Protein AF-A0A920GP10-F1 (afdb_monomer_lite)

Sequence (73 aa):
MLDDGLLEEASRNFSTWDEKNPSSKAIGAKELMAFLNDDISMEQLKEEVVVATRQYAKRQRTWFRSKMKSWKK

Foldseek 3Di:
DVVPCPLVVLVVCLVVDDCPDPVCPDQLNVLSNCVVVVVDDPVVSVVRSVVSVVVVVVVVVVVCVVPVVVDDD

pLDDT: mean 90.33, std 6.34, range [64.19, 97.12]

Secondary structure (DSSP, 8-state):
-GGGTHHHHHHHHHTT--TTSSGGGSTTHHHHHHHHTTSS-HHHHHHHHHHHHHHHHHHHHHHHHHH-TT---

Radius of gyration: 15.25 Å; chains: 1; bounding box: 34×22×40 Å

Structure (mmCIF, N/CA/C/O backbone):
data_AF-A0A920GP10-F1
#
_entry.id   AF-A0A920GP10-F1
#
loop_
_atom_site.group_PDB
_atom_site.id
_atom_site.type_symbol
_atom_site.label_atom_id
_atom_site.label_alt_id
_atom_site.label_comp_id
_atom_site.label_asym_id
_atom_site.label_entity_id
_atom_site.label_seq_id
_atom_site.pdbx_PDB_ins_code
_atom_site.Cartn_x
_atom_site.Cartn_y
_atom_site.Cartn_z
_atom_site.occupancy
_atom_site.B_iso_or_equiv
_atom_site.auth_seq_id
_atom_site.auth_comp_id
_atom_site.auth_asym_id
_atom_site.auth_atom_id
_atom_site.pdbx_PDB_model_num
ATOM 1 N N . MET A 1 1 ? -11.787 -6.021 -7.476 1.00 70.88 1 MET A N 1
ATOM 2 C CA . MET A 1 1 ? -11.027 -6.173 -6.213 1.00 70.88 1 MET A CA 1
ATOM 3 C C . MET A 1 1 ? -11.734 -5.454 -5.076 1.00 70.88 1 MET A C 1
ATOM 5 O O . MET A 1 1 ? -12.193 -6.140 -4.185 1.00 70.88 1 MET A O 1
ATOM 9 N N . LEU A 1 2 ? -11.894 -4.121 -5.113 1.00 71.00 2 LEU A N 1
ATOM 10 C CA . LEU A 1 2 ? -12.676 -3.406 -4.086 1.00 71.00 2 LEU A CA 1
ATOM 11 C C . LEU A 1 2 ? -14.130 -3.893 -4.013 1.00 71.00 2 LEU A C 1
ATOM 13 O O . LEU A 1 2 ? -14.594 -4.223 -2.931 1.00 71.00 2 LEU A O 1
ATOM 17 N N . ASP A 1 3 ? -14.781 -4.049 -5.166 1.00 72.94 3 ASP A N 1
ATOM 18 C CA . ASP A 1 3 ? -16.168 -4.534 -5.253 1.00 72.94 3 ASP A CA 1
ATOM 19 C C . ASP A 1 3 ? -16.300 -6.067 -5.102 1.00 72.94 3 ASP A C 1
ATOM 21 O O . ASP A 1 3 ? -17.408 -6.591 -5.100 1.00 72.94 3 ASP A O 1
ATOM 25 N N . ASP A 1 4 ? -15.182 -6.794 -4.961 1.00 83.56 4 ASP A N 1
ATOM 26 C CA . ASP A 1 4 ? -15.148 -8.268 -4.893 1.00 83.56 4 ASP A CA 1
ATOM 27 C C . ASP A 1 4 ? -14.905 -8.793 -3.465 1.00 83.56 4 ASP A C 1
ATOM 29 O O . ASP A 1 4 ? -14.398 -9.900 -3.284 1.00 83.56 4 ASP A O 1
ATOM 33 N N . GLY A 1 5 ? -15.213 -8.002 -2.436 1.00 84.38 5 GLY A N 1
ATOM 34 C CA . GLY A 1 5 ? -15.101 -8.451 -1.046 1.00 84.38 5 GLY A CA 1
ATOM 35 C C . GLY A 1 5 ? -13.817 -8.041 -0.310 1.00 84.38 5 GLY A C 1
ATOM 36 O O . GLY A 1 5 ? -13.517 -8.593 0.752 1.00 84.38 5 GLY A O 1
ATOM 37 N N . LEU A 1 6 ? -13.013 -7.126 -0.872 1.00 86.12 6 LEU A N 1
ATOM 38 C CA . LEU A 1 6 ? -11.735 -6.709 -0.272 1.00 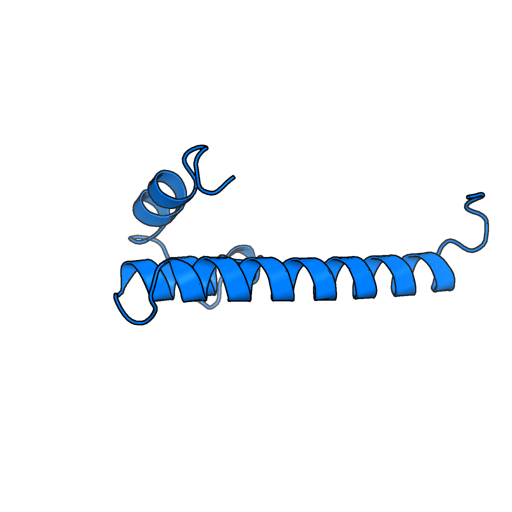86.12 6 LEU A CA 1
ATOM 39 C C . LEU A 1 6 ? -11.929 -6.015 1.080 1.00 86.12 6 LEU A C 1
ATOM 41 O O . LEU A 1 6 ? -11.141 -6.229 2.000 1.00 86.12 6 LEU A O 1
ATOM 45 N N . LEU A 1 7 ? -12.971 -5.190 1.205 1.00 88.00 7 LEU A N 1
ATOM 46 C CA . LEU A 1 7 ? -13.282 -4.512 2.462 1.00 88.00 7 LEU A CA 1
ATOM 47 C C . LEU A 1 7 ? -13.715 -5.526 3.521 1.00 88.00 7 LEU A C 1
ATOM 49 O O . LEU A 1 7 ? -13.220 -5.483 4.641 1.00 88.00 7 LEU A O 1
ATOM 53 N N . GLU A 1 8 ? -14.543 -6.502 3.156 1.00 89.31 8 GLU A N 1
ATOM 54 C CA . GLU A 1 8 ? -14.976 -7.573 4.052 1.00 89.31 8 GLU A CA 1
ATOM 55 C C . GLU A 1 8 ? -13.813 -8.468 4.502 1.00 89.31 8 GLU A C 1
ATOM 57 O O . GLU A 1 8 ? -13.816 -8.984 5.624 1.00 89.31 8 GLU A O 1
ATOM 62 N N . GLU A 1 9 ? -12.823 -8.707 3.642 1.00 88.50 9 GLU A N 1
ATOM 63 C CA . GLU A 1 9 ? -11.587 -9.398 4.022 1.00 88.50 9 GLU A CA 1
ATOM 64 C C . GLU A 1 9 ? -10.742 -8.549 4.983 1.00 88.50 9 GLU A C 1
ATOM 66 O O . GLU A 1 9 ? -10.309 -9.044 6.028 1.00 88.50 9 GLU A O 1
ATOM 71 N N . ALA A 1 10 ? -10.557 -7.263 4.674 1.00 89.19 10 ALA A N 1
ATOM 72 C CA . ALA A 1 10 ? -9.806 -6.339 5.516 1.00 89.19 10 ALA A CA 1
ATOM 73 C C . ALA A 1 10 ? -10.437 -6.198 6.909 1.00 89.19 10 ALA A C 1
ATOM 75 O O . ALA A 1 10 ? -9.734 -6.336 7.908 1.00 89.19 10 ALA A O 1
ATOM 76 N N . SER A 1 11 ? -11.759 -6.022 6.991 1.00 88.56 11 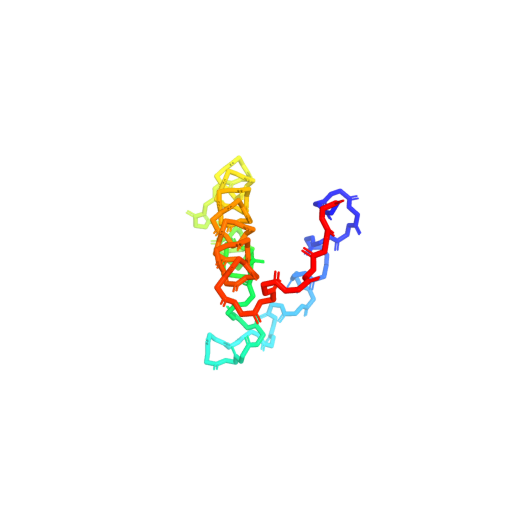SER A N 1
ATOM 77 C CA . SER A 1 11 ? -12.486 -5.920 8.260 1.00 88.56 11 SER A CA 1
ATOM 78 C C . SER A 1 11 ? -12.376 -7.191 9.102 1.00 88.56 11 SER A C 1
ATOM 80 O O . SER A 1 11 ? -12.216 -7.104 10.317 1.00 88.56 11 SER A O 1
ATOM 82 N N . ARG A 1 12 ? -12.405 -8.383 8.487 1.00 91.25 12 ARG A N 1
ATOM 83 C CA . ARG A 1 12 ? -12.199 -9.648 9.217 1.00 91.25 12 ARG A CA 1
ATOM 84 C C . ARG A 1 12 ? -10.801 -9.734 9.824 1.00 91.25 12 ARG A C 1
ATOM 86 O O . ARG A 1 12 ? -10.651 -10.146 10.974 1.00 91.25 12 ARG A O 1
ATOM 93 N N . ASN A 1 13 ? -9.796 -9.304 9.069 1.00 89.00 13 ASN A N 1
ATOM 94 C CA . ASN A 1 13 ? -8.401 -9.343 9.499 1.00 89.00 13 ASN A CA 1
ATOM 95 C C . ASN A 1 13 ? -8.024 -8.196 10.448 1.00 89.00 13 ASN A C 1
ATOM 97 O O . ASN A 1 13 ? -7.011 -8.303 11.141 1.00 89.00 13 ASN A O 1
ATOM 101 N N . PHE A 1 14 ? -8.843 -7.141 10.517 1.00 87.56 14 PHE A N 1
ATOM 102 C CA . PHE A 1 14 ? -8.607 -5.932 11.310 1.00 87.56 14 PHE A CA 1
ATOM 103 C C . PHE A 1 14 ? -8.296 -6.237 12.781 1.00 87.56 14 PHE A C 1
ATOM 105 O O . PHE A 1 14 ? -7.334 -5.720 13.339 1.00 87.56 14 PHE A O 1
ATOM 112 N N . SER A 1 15 ? -9.042 -7.163 13.391 1.00 86.94 15 SER A N 1
ATOM 113 C CA . SER A 1 15 ? -8.841 -7.577 14.791 1.00 86.94 15 SER A CA 1
ATOM 114 C C . SER A 1 15 ? -7.471 -8.208 15.081 1.00 86.94 15 SER A C 1
ATOM 116 O O . SER A 1 15 ? -7.007 -8.190 16.219 1.00 86.94 15 SER A O 1
ATOM 118 N N . THR A 1 16 ? -6.816 -8.756 14.058 1.00 89.00 16 THR A N 1
ATOM 119 C CA . THR A 1 16 ? -5.505 -9.421 14.145 1.00 89.00 16 THR A CA 1
ATOM 120 C C . THR A 1 16 ? -4.389 -8.613 13.484 1.00 89.00 16 THR A C 1
ATOM 122 O O . THR A 1 16 ? -3.290 -9.127 13.262 1.00 89.00 16 THR A O 1
ATOM 125 N N . TRP A 1 17 ? -4.670 -7.361 13.120 1.00 89.38 17 TRP A N 1
ATOM 126 C CA . TRP A 1 17 ? -3.714 -6.512 12.433 1.00 89.38 17 TRP A CA 1
ATOM 127 C C . TRP A 1 17 ? -2.527 -6.149 13.335 1.00 89.38 17 TRP A C 1
ATOM 129 O O . TRP A 1 17 ? -2.690 -5.672 14.455 1.00 89.38 17 TRP A O 1
ATOM 139 N N . ASP A 1 18 ? -1.318 -6.326 12.805 1.00 90.31 18 ASP A N 1
ATOM 140 C CA . ASP A 1 18 ? -0.074 -5.833 13.396 1.00 90.31 18 ASP A CA 1
ATOM 141 C C . ASP A 1 18 ? 0.814 -5.314 12.265 1.00 90.31 18 ASP A C 1
ATOM 143 O O . ASP A 1 18 ? 1.143 -6.041 11.325 1.00 90.31 18 ASP A O 1
ATOM 147 N N . GLU A 1 19 ? 1.227 -4.054 12.346 1.00 87.75 19 GLU A N 1
ATOM 148 C CA . GLU A 1 19 ? 2.061 -3.400 11.337 1.00 87.75 19 GLU A CA 1
ATOM 149 C C . GLU A 1 19 ? 3.437 -4.074 11.156 1.00 87.75 19 GLU A C 1
ATOM 151 O O . GLU A 1 19 ? 4.075 -3.944 10.105 1.00 87.75 19 GLU A O 1
ATOM 156 N N . LYS A 1 20 ? 3.898 -4.834 12.157 1.00 91.31 20 LYS A N 1
ATOM 157 C CA . LYS A 1 20 ? 5.162 -5.582 12.104 1.00 91.31 20 LYS A CA 1
ATOM 158 C C . LYS A 1 20 ? 5.084 -6.812 11.204 1.00 91.31 20 LYS A C 1
ATOM 160 O O . LYS A 1 20 ? 6.130 -7.286 10.745 1.00 91.31 20 LYS A O 1
ATOM 165 N N . ASN A 1 21 ? 3.883 -7.319 10.924 1.00 92.50 21 ASN A N 1
ATOM 166 C CA . ASN A 1 21 ? 3.717 -8.522 10.122 1.00 92.50 21 AS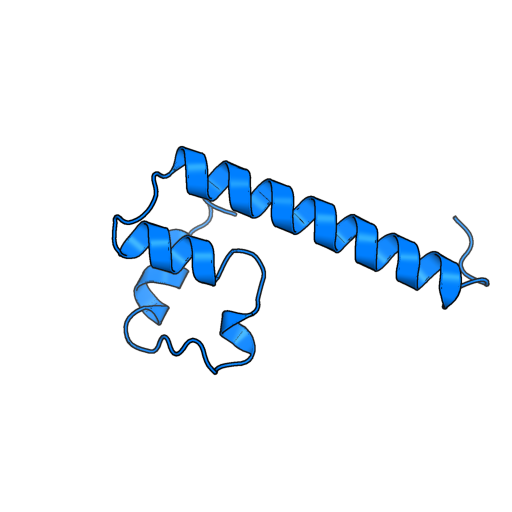N A CA 1
ATOM 167 C C . ASN A 1 21 ? 4.146 -8.294 8.661 1.00 92.50 21 ASN A C 1
ATOM 169 O O . ASN A 1 21 ? 3.909 -7.227 8.090 1.00 92.50 21 ASN A O 1
ATOM 173 N N . PRO A 1 22 ? 4.751 -9.301 8.001 1.00 90.19 22 PRO A N 1
ATOM 174 C CA . PRO A 1 22 ? 5.088 -9.202 6.582 1.00 90.19 22 PRO A CA 1
ATOM 175 C C . PRO A 1 22 ? 3.869 -8.940 5.688 1.00 90.19 22 PRO A C 1
ATOM 177 O O . PRO A 1 22 ? 3.984 -8.196 4.715 1.00 90.19 22 PRO A O 1
ATOM 180 N N . SER A 1 23 ? 2.709 -9.512 6.030 1.00 89.56 23 SER A N 1
ATOM 181 C CA . SER A 1 23 ? 1.438 -9.298 5.324 1.00 89.56 23 SER A CA 1
ATOM 182 C C . SER A 1 23 ? 1.018 -7.828 5.316 1.00 89.56 23 SER A C 1
ATOM 184 O O . SER A 1 23 ? 0.549 -7.331 4.298 1.00 89.56 23 SER A O 1
ATOM 186 N N . SER A 1 24 ? 1.296 -7.099 6.395 1.00 89.44 24 SER A N 1
ATOM 187 C CA . SER A 1 24 ? 0.973 -5.676 6.549 1.00 89.44 24 SER A CA 1
ATOM 188 C C . SER A 1 24 ? 1.779 -4.752 5.633 1.00 89.44 24 SER A C 1
ATOM 190 O O . SER A 1 24 ? 1.492 -3.562 5.528 1.00 89.44 24 SER A O 1
ATOM 192 N N . LYS A 1 25 ? 2.799 -5.288 4.948 1.00 88.31 25 LYS A N 1
ATOM 193 C CA . LYS A 1 25 ? 3.590 -4.573 3.933 1.00 88.31 25 LYS A CA 1
ATOM 194 C C . LYS A 1 25 ? 3.060 -4.775 2.513 1.00 88.31 25 LYS A C 1
ATOM 196 O O . LYS A 1 25 ? 3.641 -4.227 1.573 1.00 88.31 25 LYS A O 1
ATOM 201 N N . ALA A 1 26 ? 2.018 -5.587 2.335 1.00 91.56 26 ALA A N 1
ATOM 202 C CA . ALA A 1 26 ? 1.358 -5.734 1.048 1.00 91.56 26 ALA A CA 1
ATOM 203 C C . ALA A 1 26 ? 0.726 -4.402 0.611 1.00 91.56 26 ALA A C 1
ATOM 205 O O . ALA A 1 26 ? 0.330 -3.578 1.433 1.00 91.56 26 ALA A O 1
ATOM 206 N N . ILE A 1 27 ? 0.654 -4.187 -0.702 1.00 90.31 27 ILE A N 1
ATOM 207 C CA . ILE A 1 27 ? 0.070 -2.970 -1.279 1.00 90.31 27 ILE A CA 1
ATOM 208 C C . ILE A 1 27 ? -1.410 -2.903 -0.910 1.00 90.31 27 ILE A C 1
ATOM 210 O O . ILE A 1 27 ? -2.125 -3.882 -1.115 1.00 90.31 27 ILE A O 1
ATOM 214 N N . GLY A 1 28 ? -1.857 -1.756 -0.403 1.00 89.00 28 GLY A N 1
ATOM 215 C CA . GLY A 1 28 ? -3.238 -1.540 0.014 1.00 89.00 28 GLY A CA 1
ATOM 216 C C . GLY A 1 28 ? -3.543 -2.013 1.429 1.00 89.00 28 GLY A C 1
ATOM 217 O O . GLY A 1 28 ? -4.591 -1.662 1.951 1.00 89.00 28 GLY A O 1
ATOM 218 N N . ALA A 1 29 ? -2.659 -2.777 2.079 1.00 91.12 29 ALA A N 1
ATOM 219 C CA . ALA A 1 29 ? -2.933 -3.304 3.410 1.00 91.12 29 ALA A CA 1
ATOM 220 C C . ALA A 1 29 ? -3.005 -2.183 4.462 1.00 91.12 29 ALA A C 1
ATOM 222 O O . ALA A 1 29 ? -3.927 -2.163 5.268 1.00 91.12 29 ALA A O 1
ATOM 223 N N . LYS A 1 30 ? -2.076 -1.221 4.430 1.00 91.25 30 LYS A N 1
ATOM 224 C CA . LYS A 1 30 ? -2.084 -0.079 5.360 1.00 91.25 30 LYS A CA 1
ATOM 225 C C . LYS A 1 30 ? -3.201 0.904 5.042 1.00 91.25 30 LYS A C 1
ATOM 227 O O . LYS A 1 30 ? -3.862 1.391 5.949 1.00 91.25 30 LYS A O 1
ATOM 232 N N . GLU A 1 31 ? -3.414 1.154 3.759 1.00 93.06 31 GLU A N 1
ATOM 233 C CA . GLU A 1 31 ? -4.436 2.057 3.251 1.00 93.06 31 GLU A CA 1
ATOM 234 C C . GLU A 1 31 ? -5.835 1.547 3.637 1.00 93.06 31 GLU A C 1
ATOM 236 O O . GLU A 1 31 ? -6.667 2.318 4.102 1.00 93.06 31 GLU A O 1
ATOM 241 N N . LEU A 1 32 ? -6.078 0.232 3.553 1.00 92.69 32 LEU A N 1
ATOM 242 C CA . LEU A 1 32 ? -7.326 -0.386 4.014 1.00 92.69 32 LEU A CA 1
ATOM 243 C C . LEU A 1 32 ? -7.537 -0.213 5.521 1.00 92.69 32 LEU A C 1
ATOM 245 O O . LEU A 1 32 ? -8.654 0.062 5.941 1.00 92.69 32 LEU A O 1
ATOM 249 N N . MET A 1 33 ? -6.490 -0.352 6.337 1.00 93.56 33 MET A N 1
ATOM 250 C CA . MET A 1 33 ? -6.604 -0.153 7.788 1.00 93.56 33 MET A CA 1
ATOM 251 C C . MET A 1 33 ? -6.860 1.314 8.141 1.00 93.56 33 MET A C 1
ATOM 253 O O . MET A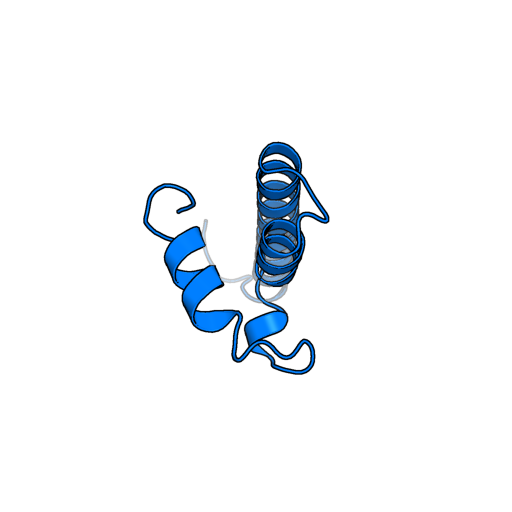 1 33 ? -7.679 1.584 9.009 1.00 93.56 33 MET A O 1
ATOM 257 N N . ALA A 1 34 ? -6.217 2.251 7.438 1.00 92.50 34 ALA A N 1
ATOM 258 C CA . ALA A 1 34 ? -6.480 3.682 7.580 1.00 92.50 34 ALA A CA 1
ATOM 259 C C . ALA A 1 34 ? -7.926 4.029 7.186 1.00 92.50 34 ALA A C 1
ATOM 261 O O . ALA A 1 34 ? -8.596 4.774 7.891 1.00 92.50 34 ALA A O 1
ATOM 262 N N . PHE A 1 35 ? -8.441 3.437 6.104 1.00 93.88 35 PHE A N 1
ATOM 263 C CA . PHE A 1 35 ? -9.842 3.599 5.714 1.00 93.88 35 PHE A CA 1
ATOM 264 C C . PHE A 1 35 ? -10.802 3.029 6.771 1.00 93.88 35 PHE A C 1
ATOM 266 O O . PHE A 1 35 ? -11.783 3.675 7.115 1.00 93.88 35 PHE A O 1
ATOM 273 N N . LEU A 1 36 ? -10.508 1.848 7.329 1.00 91.56 36 LEU A N 1
ATOM 274 C CA . LEU A 1 36 ? -11.314 1.237 8.397 1.00 91.56 36 LEU A CA 1
ATOM 275 C C . LEU A 1 36 ? -11.252 2.000 9.732 1.00 91.56 36 LEU A C 1
ATOM 277 O O . LEU A 1 36 ? -12.147 1.829 10.555 1.00 91.56 36 LEU A O 1
ATOM 281 N N . ASN A 1 37 ? -10.221 2.822 9.940 1.00 93.06 37 ASN A N 1
ATOM 282 C CA . ASN A 1 37 ? -10.089 3.740 11.074 1.00 93.06 37 ASN A CA 1
ATOM 283 C C . ASN A 1 37 ? -10.736 5.116 10.829 1.00 93.06 37 ASN A C 1
ATOM 285 O O . ASN A 1 37 ? -10.605 5.992 11.679 1.00 93.06 37 ASN A O 1
ATOM 289 N N . ASP A 1 38 ? -11.396 5.324 9.683 1.00 93.69 38 ASP A N 1
ATOM 290 C CA . ASP A 1 38 ? -11.920 6.623 9.235 1.00 93.69 38 ASP A CA 1
ATOM 291 C C . ASP A 1 38 ? -10.839 7.720 9.054 1.00 93.69 38 ASP A C 1
ATOM 293 O O . ASP A 1 38 ? -11.156 8.908 8.969 1.00 93.69 38 ASP A O 1
ATOM 297 N N . ASP A 1 39 ? -9.557 7.345 8.934 1.00 96.06 39 ASP A N 1
ATOM 298 C CA . ASP A 1 39 ? -8.440 8.287 8.745 1.00 96.06 39 ASP A CA 1
ATOM 299 C C . ASP A 1 39 ? -8.382 8.846 7.309 1.00 96.06 39 ASP A C 1
ATOM 301 O O . ASP A 1 39 ? -7.892 9.955 7.080 1.00 96.06 39 ASP A O 1
ATOM 305 N N . ILE A 1 40 ? -8.858 8.070 6.327 1.00 95.69 40 ILE A N 1
ATOM 306 C CA . ILE A 1 40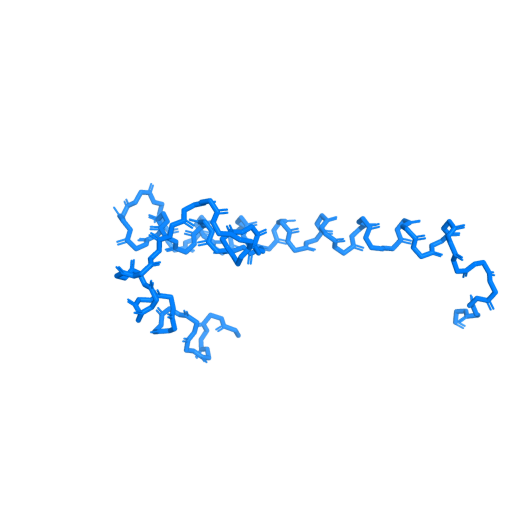 ? -8.891 8.442 4.904 1.00 95.69 40 ILE A CA 1
ATOM 307 C C . ILE A 1 40 ? -10.244 8.108 4.271 1.00 95.69 40 ILE A C 1
ATOM 309 O O . ILE A 1 40 ? -10.928 7.169 4.669 1.00 95.69 40 ILE A O 1
ATOM 313 N N . SER A 1 41 ? -10.614 8.853 3.230 1.00 95.69 41 SER A N 1
ATOM 314 C CA . SER A 1 41 ? -11.822 8.591 2.434 1.00 95.69 41 SER A CA 1
ATOM 315 C C . SER A 1 41 ? -11.667 7.400 1.477 1.00 95.69 41 SER A C 1
ATOM 317 O O . SER A 1 41 ? -10.558 6.989 1.124 1.00 95.69 41 SER A O 1
ATOM 319 N N . MET A 1 42 ? -12.795 6.880 0.983 1.00 92.81 42 MET A N 1
ATOM 320 C CA . MET A 1 42 ? -12.824 5.817 -0.031 1.00 92.81 42 MET A CA 1
ATOM 321 C C . MET A 1 42 ? -12.131 6.246 -1.335 1.00 92.81 42 MET A C 1
ATOM 323 O O . MET A 1 42 ? -11.431 5.454 -1.971 1.00 92.81 42 MET A O 1
ATOM 327 N N . GLU A 1 43 ? -12.317 7.498 -1.749 1.00 94.50 43 GLU A N 1
ATOM 328 C CA . GLU A 1 43 ? -11.658 8.077 -2.919 1.00 94.50 43 GLU A CA 1
ATOM 329 C C . GLU A 1 43 ? -10.135 8.110 -2.745 1.00 94.50 43 GLU A C 1
ATOM 331 O O . GLU A 1 43 ? -9.414 7.685 -3.651 1.00 94.50 43 GLU A O 1
ATOM 336 N N . GLN A 1 44 ? -9.647 8.536 -1.574 1.00 94.06 44 GLN A N 1
ATOM 337 C CA . GLN A 1 44 ? -8.213 8.536 -1.259 1.00 94.06 44 GLN A CA 1
ATOM 338 C C . GLN A 1 44 ? -7.642 7.118 -1.227 1.00 94.06 44 GLN A C 1
ATOM 340 O O . GLN A 1 44 ? -6.630 6.864 -1.877 1.00 94.06 44 GLN A O 1
ATOM 345 N N . LEU A 1 45 ? -8.327 6.174 -0.572 1.00 92.94 45 LEU A N 1
ATOM 346 C CA . LEU A 1 45 ? -7.946 4.758 -0.573 1.00 92.94 45 LEU A CA 1
ATOM 347 C C . LEU A 1 45 ? -7.762 4.237 -2.008 1.00 92.94 45 LEU A C 1
ATOM 349 O O . LEU A 1 45 ? -6.742 3.625 -2.336 1.00 92.94 45 LEU A O 1
ATOM 353 N N . LYS A 1 46 ? -8.742 4.493 -2.883 1.00 92.94 46 LYS A N 1
ATOM 354 C CA . LYS A 1 46 ? -8.693 4.083 -4.295 1.00 92.94 46 LYS A CA 1
ATOM 355 C C . LYS A 1 46 ? -7.486 4.677 -5.010 1.00 92.94 46 LYS A C 1
ATOM 357 O O . LYS A 1 46 ? -6.790 3.959 -5.734 1.00 92.94 46 LYS A O 1
ATOM 362 N N . GLU A 1 47 ? -7.243 5.970 -4.831 1.00 95.06 47 GLU A N 1
ATOM 363 C CA . GLU A 1 47 ? -6.129 6.658 -5.473 1.00 95.06 47 GLU A CA 1
ATOM 364 C C . GLU A 1 47 ? -4.777 6.102 -5.009 1.00 95.06 47 GLU A C 1
ATOM 366 O O . GLU A 1 47 ? -3.949 5.712 -5.843 1.00 95.06 47 GLU A O 1
ATOM 371 N N . GLU A 1 48 ? -4.573 5.985 -3.698 1.00 93.81 48 GLU A N 1
ATOM 372 C CA . GLU A 1 48 ? -3.321 5.514 -3.107 1.00 93.81 48 GLU A CA 1
ATOM 373 C C . GLU A 1 48 ? -2.999 4.076 -3.521 1.00 93.81 48 GLU A C 1
ATOM 375 O O . GLU A 1 48 ? -1.894 3.803 -4.007 1.00 93.81 48 GLU A O 1
ATOM 380 N N . VAL A 1 49 ? -3.983 3.170 -3.457 1.00 92.56 49 VAL A N 1
ATOM 381 C CA . VAL A 1 49 ? -3.823 1.770 -3.886 1.00 92.56 49 VAL A CA 1
ATOM 382 C C . VAL A 1 49 ? -3.432 1.691 -5.363 1.00 92.56 49 VAL A C 1
ATOM 384 O O . VAL A 1 49 ? -2.522 0.936 -5.737 1.00 92.56 49 VAL A O 1
ATOM 387 N N . VAL A 1 50 ? -4.069 2.487 -6.229 1.00 94.25 50 VAL A N 1
ATOM 388 C CA . VAL A 1 50 ? -3.748 2.527 -7.665 1.00 94.25 50 VAL A CA 1
ATOM 389 C C . VAL A 1 50 ? -2.331 3.053 -7.898 1.00 94.25 50 VAL A C 1
ATOM 391 O O . VAL A 1 50 ? -1.577 2.478 -8.698 1.00 94.25 50 VAL A O 1
ATOM 394 N N . VAL A 1 51 ? -1.935 4.123 -7.207 1.00 95.06 51 VAL A N 1
ATOM 395 C CA . VAL A 1 51 ? -0.587 4.699 -7.305 1.00 95.06 51 VAL A CA 1
ATOM 396 C C . VAL A 1 51 ? 0.465 3.689 -6.846 1.00 95.06 51 VAL A C 1
ATOM 398 O O . VAL A 1 51 ? 1.410 3.409 -7.597 1.00 95.06 51 VAL A O 1
ATOM 401 N N . ALA A 1 52 ? 0.287 3.084 -5.672 1.00 93.75 52 ALA A N 1
ATOM 402 C CA . ALA A 1 52 ? 1.199 2.087 -5.121 1.00 93.75 52 ALA A CA 1
ATOM 403 C C . ALA A 1 52 ? 1.337 0.867 -6.049 1.00 93.75 52 ALA A C 1
ATOM 405 O O . ALA A 1 52 ? 2.455 0.414 -6.331 1.00 93.75 52 ALA A O 1
ATOM 406 N N . THR A 1 53 ? 0.224 0.405 -6.627 1.00 94.75 53 THR A N 1
ATOM 407 C CA . THR A 1 53 ? 0.203 -0.689 -7.612 1.00 94.75 53 THR A CA 1
ATOM 408 C C . THR A 1 53 ? 1.025 -0.345 -8.856 1.00 94.75 53 THR A C 1
ATOM 410 O O . THR A 1 53 ? 1.872 -1.135 -9.289 1.00 94.75 53 THR A O 1
ATOM 413 N N . ARG A 1 54 ? 0.861 0.861 -9.420 1.00 96.50 54 ARG A N 1
ATOM 414 C CA . ARG A 1 54 ? 1.638 1.316 -10.591 1.00 96.50 54 ARG A CA 1
ATOM 415 C C . ARG A 1 54 ? 3.130 1.418 -10.285 1.00 96.50 54 ARG A C 1
ATOM 417 O O . ARG A 1 54 ? 3.960 1.000 -11.100 1.00 96.50 54 ARG A O 1
ATOM 424 N N . GLN A 1 55 ? 3.485 1.951 -9.119 1.00 95.94 55 GLN A N 1
ATOM 425 C CA . GLN A 1 55 ? 4.879 2.040 -8.685 1.00 95.94 55 GLN A CA 1
ATOM 426 C C . GLN A 1 55 ? 5.503 0.651 -8.527 1.00 95.94 55 GLN A C 1
ATOM 428 O O . GLN A 1 55 ? 6.628 0.426 -8.983 1.00 95.94 55 GLN A O 1
ATOM 433 N N . TYR A 1 56 ? 4.774 -0.297 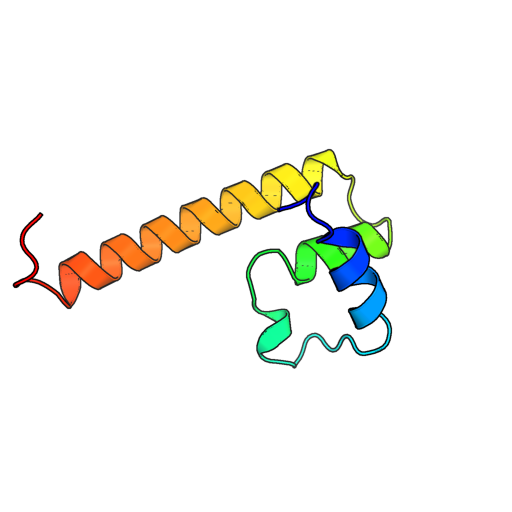-7.938 1.00 95.69 56 TYR A N 1
ATOM 434 C CA . TYR A 1 56 ? 5.237 -1.672 -7.802 1.00 95.69 56 TYR A CA 1
ATOM 435 C C . TYR A 1 56 ? 5.412 -2.353 -9.159 1.00 95.69 56 TYR A C 1
ATOM 437 O O . TYR A 1 56 ? 6.481 -2.901 -9.424 1.00 95.69 56 TYR A O 1
ATOM 445 N N . ALA A 1 57 ? 4.441 -2.223 -10.066 1.00 96.75 57 ALA A N 1
ATOM 446 C CA . ALA A 1 57 ? 4.554 -2.736 -11.430 1.00 96.75 57 ALA A CA 1
ATOM 447 C C . ALA A 1 57 ? 5.765 -2.140 -12.174 1.00 96.75 57 ALA A C 1
ATOM 449 O O . ALA A 1 57 ? 6.479 -2.850 -12.888 1.00 96.75 57 ALA A O 1
ATOM 450 N N . LYS A 1 58 ? 6.058 -0.844 -11.978 1.00 97.12 58 LYS A N 1
ATOM 451 C CA . LYS A 1 58 ? 7.275 -0.207 -12.507 1.00 97.12 58 LYS A CA 1
ATOM 452 C C . LYS A 1 58 ? 8.537 -0.844 -11.919 1.00 97.12 58 LYS A C 1
ATOM 454 O O . LYS A 1 58 ? 9.437 -1.178 -12.688 1.00 97.12 58 LYS A O 1
ATOM 459 N N . ARG A 1 59 ? 8.608 -1.033 -10.595 1.00 96.25 59 ARG A N 1
ATOM 460 C CA . ARG A 1 59 ? 9.753 -1.680 -9.922 1.00 96.25 59 ARG A CA 1
ATOM 461 C C . ARG A 1 59 ? 9.972 -3.106 -10.429 1.00 96.25 59 ARG A C 1
ATOM 463 O O . ARG A 1 59 ? 11.096 -3.436 -10.798 1.00 96.25 59 ARG A O 1
ATOM 470 N N . GLN A 1 60 ? 8.903 -3.896 -10.538 1.00 96.19 60 GLN A N 1
ATOM 471 C CA . GLN A 1 60 ? 8.929 -5.248 -11.105 1.00 96.19 60 GLN A CA 1
ATOM 472 C C . GLN A 1 60 ? 9.484 -5.237 -12.533 1.00 96.19 60 GLN A C 1
ATOM 474 O O . GLN A 1 60 ? 10.444 -5.942 -12.839 1.00 96.19 60 GLN A O 1
ATOM 479 N N . ARG A 1 61 ? 8.972 -4.352 -13.398 1.00 94.50 61 ARG A N 1
ATOM 480 C CA . ARG A 1 61 ? 9.459 -4.216 -14.779 1.00 94.50 61 ARG A CA 1
ATOM 481 C C . ARG A 1 61 ? 10.945 -3.854 -14.842 1.00 94.50 61 ARG A C 1
ATOM 483 O O . ARG A 1 61 ? 11.668 -4.411 -15.666 1.00 94.50 61 ARG A O 1
ATOM 490 N N . THR A 1 62 ? 11.404 -2.928 -14.003 1.00 95.44 62 THR A N 1
ATOM 491 C CA . THR A 1 62 ? 12.827 -2.563 -13.924 1.00 95.44 62 THR A CA 1
ATOM 492 C C . THR A 1 62 ? 13.678 -3.754 -13.491 1.00 95.44 62 THR A C 1
ATOM 494 O O . THR A 1 62 ? 14.713 -4.022 -14.103 1.00 95.44 62 THR A O 1
ATOM 497 N N . TRP A 1 63 ? 13.229 -4.496 -12.479 1.00 95.75 63 TRP A N 1
ATOM 498 C CA . TRP A 1 63 ? 13.931 -5.676 -11.990 1.00 95.75 63 TRP A CA 1
ATOM 499 C C . TRP A 1 63 ? 14.027 -6.762 -13.068 1.00 95.75 63 TRP A C 1
ATOM 501 O O . TRP A 1 63 ? 15.128 -7.237 -13.349 1.00 95.75 63 TRP A O 1
ATOM 511 N N . PHE A 1 64 ? 12.924 -7.069 -13.762 1.00 94.44 64 PHE A N 1
ATOM 512 C CA . PHE A 1 64 ? 12.922 -8.033 -14.865 1.00 94.44 64 PHE A CA 1
ATOM 513 C C . PHE A 1 64 ? 13.870 -7.625 -15.993 1.00 94.44 64 PHE A C 1
ATOM 515 O O . PHE A 1 64 ? 14.651 -8.449 -16.451 1.00 94.44 64 PHE A O 1
ATOM 522 N N . ARG A 1 65 ? 13.902 -6.348 -16.393 1.00 90.25 65 ARG A N 1
ATOM 523 C CA . ARG A 1 65 ? 14.863 -5.876 -17.411 1.00 90.25 65 ARG A CA 1
ATOM 524 C C . ARG A 1 65 ? 16.324 -6.079 -16.997 1.00 90.25 65 ARG A C 1
ATOM 526 O O . ARG A 1 65 ? 17.169 -6.325 -17.851 1.00 90.25 65 ARG A O 1
ATOM 533 N N . SER A 1 66 ? 16.625 -5.958 -15.704 1.00 92.44 66 SER A N 1
ATOM 534 C CA . SER A 1 66 ? 17.981 -6.129 -15.173 1.00 92.44 66 SER A CA 1
ATOM 535 C C . SER A 1 66 ? 18.376 -7.603 -15.031 1.00 92.44 66 SER A C 1
ATOM 537 O O . SER A 1 66 ? 19.504 -7.974 -15.366 1.00 92.44 66 SER A O 1
ATOM 539 N N . LYS A 1 67 ? 17.454 -8.446 -14.545 1.00 93.12 67 LYS A N 1
ATOM 540 C CA . LYS A 1 67 ? 17.736 -9.826 -14.115 1.00 93.12 67 LYS A CA 1
ATOM 541 C C . LYS A 1 67 ? 17.301 -10.905 -15.106 1.00 93.12 67 LYS A C 1
ATOM 543 O O . LYS A 1 67 ? 17.921 -11.958 -15.141 1.00 93.12 67 LYS A O 1
ATOM 548 N N . MET A 1 68 ? 16.310 -10.629 -15.948 1.00 91.44 68 MET A N 1
ATOM 549 C CA . MET A 1 68 ? 15.742 -11.564 -16.926 1.00 91.44 68 MET A CA 1
ATOM 550 C C . MET A 1 68 ? 16.064 -11.126 -18.364 1.00 91.44 68 MET A C 1
ATOM 552 O O . MET A 1 68 ? 15.179 -11.005 -19.205 1.00 91.44 68 MET A O 1
ATOM 556 N N . LYS A 1 69 ? 17.342 -10.859 -18.671 1.00 85.25 69 LYS A N 1
ATOM 557 C CA . LYS A 1 69 ? 17.765 -10.359 -20.000 1.00 85.25 69 LYS A CA 1
ATOM 558 C C . LYS A 1 69 ? 17.418 -11.301 -21.162 1.00 85.25 69 LYS A C 1
ATOM 560 O O . LYS A 1 69 ? 17.324 -10.850 -22.297 1.00 85.25 69 LYS A O 1
ATOM 565 N N . SER A 1 70 ? 17.260 -12.595 -20.882 1.00 89.50 70 SER A N 1
ATOM 566 C CA . SER A 1 70 ? 16.915 -13.627 -21.865 1.00 89.50 70 SER A CA 1
ATOM 567 C C . SER A 1 70 ? 15.416 -13.735 -22.151 1.00 89.50 70 SER A C 1
ATOM 569 O O . SER A 1 70 ? 15.036 -14.421 -23.099 1.00 89.50 70 SER A O 1
ATOM 571 N N . TRP A 1 71 ? 14.556 -13.082 -21.362 1.00 84.00 71 TRP A N 1
ATOM 572 C CA . TRP A 1 71 ? 13.119 -13.086 -21.618 1.00 84.00 71 TRP A CA 1
ATOM 573 C C . TRP A 1 71 ? 12.823 -12.271 -22.876 1.00 84.00 71 TRP A C 1
ATOM 575 O O . TRP A 1 71 ? 13.058 -11.061 -22.929 1.00 84.00 71 TRP A O 1
ATOM 585 N N . LYS A 1 72 ? 12.316 -12.955 -23.905 1.00 73.12 72 LYS A N 1
ATOM 586 C CA . LYS A 1 72 ? 11.808 -12.312 -25.116 1.00 73.12 72 LYS A CA 1
ATOM 587 C C . LYS A 1 72 ? 10.450 -11.678 -24.817 1.00 73.12 72 LYS A C 1
ATOM 589 O O . LYS A 1 72 ? 9.660 -12.236 -24.061 1.00 73.12 72 LYS A O 1
ATOM 594 N N . LYS A 1 73 ? 10.252 -10.482 -25.367 1.00 64.19 73 LYS A N 1
ATOM 595 C CA . LYS A 1 73 ? 9.003 -9.720 -25.286 1.00 64.19 73 LYS A CA 1
ATOM 596 C C . LYS A 1 73 ? 7.889 -10.380 -26.078 1.00 64.19 73 LYS A C 1
ATOM 598 O O . LYS A 1 73 ? 8.216 -10.937 -27.148 1.00 64.19 73 LYS A O 1
#